Protein AF-A0A2V3V299-F1 (afdb_monomer)

Radius of gyration: 20.76 Å; Cα contacts (8 Å, |Δi|>4): 67; chains: 1; bounding box: 58×20×56 Å

Foldseek 3Di:
DDPVVVVVVVVVVVQVVVQVVQVVVDPDRRDSVVVPPPQQAEDDDPPPPDQFDADPDQAADPPRSHGYRTDDPPDPPGDPVPPD

Solvent-accessible surface area (backbone atoms only — not comparable to full-atom values): 5394 Å² total; per-residue (Å²): 133,65,67,66,62,52,51,55,54,49,52,51,51,54,50,52,55,53,48,56,55,40,50,75,79,36,102,57,84,63,77,61,75,82,61,71,69,78,67,54,47,68,61,79,84,7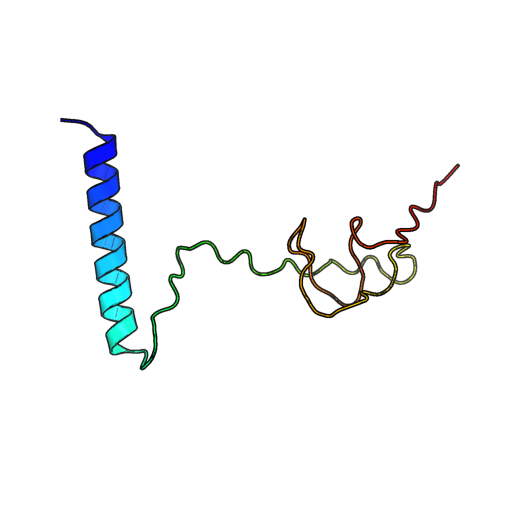8,57,98,80,51,64,58,41,68,35,94,52,82,62,52,39,94,85,74,35,38,23,46,71,51,35,55,90,85,44,82,81,54,53,75,77,77,82,124

Structure (mmCIF, N/CA/C/O backbone):
data_AF-A0A2V3V299-F1
#
_entry.id   AF-A0A2V3V299-F1
#
loop_
_atom_site.group_PDB
_atom_site.id
_atom_site.type_symbol
_atom_site.label_atom_id
_atom_site.label_alt_id
_atom_site.label_comp_id
_atom_site.label_asym_id
_atom_site.label_entity_id
_atom_site.label_seq_id
_atom_site.pdbx_PDB_ins_code
_atom_site.Cartn_x
_atom_site.Cartn_y
_atom_site.Cartn_z
_atom_site.occupancy
_atom_site.B_iso_or_equiv
_atom_site.auth_seq_id
_atom_site.auth_comp_id
_atom_site.auth_asym_id
_atom_site.auth_atom_id
_atom_site.pdbx_PDB_model_num
ATOM 1 N N . MET A 1 1 ? -6.561 -2.217 40.315 1.00 61.62 1 MET A N 1
ATOM 2 C CA . MET A 1 1 ? -7.335 -2.113 39.052 1.00 61.62 1 MET A CA 1
ATOM 3 C C . MET A 1 1 ? -6.368 -1.849 37.907 1.00 61.62 1 MET A C 1
ATOM 5 O O . MET A 1 1 ? -5.752 -0.794 37.893 1.00 61.62 1 MET A O 1
ATOM 9 N N . ASN A 1 2 ? -6.188 -2.816 37.005 1.00 85.62 2 ASN A N 1
ATOM 10 C CA . ASN A 1 2 ? -5.134 -2.809 35.986 1.00 85.62 2 ASN A CA 1
ATOM 11 C C . ASN A 1 2 ? -5.379 -1.703 34.932 1.00 85.62 2 ASN A C 1
ATOM 13 O O . ASN A 1 2 ? -6.434 -1.676 34.295 1.00 85.62 2 ASN A O 1
ATOM 17 N N . GLN A 1 3 ? -4.443 -0.761 34.789 1.00 88.00 3 GLN A N 1
ATOM 18 C CA . GLN A 1 3 ? -4.570 0.420 33.921 1.00 88.00 3 GLN A CA 1
ATOM 19 C C . GLN A 1 3 ? -4.717 0.036 32.442 1.00 88.00 3 GLN A C 1
ATOM 21 O O . GLN A 1 3 ? -5.540 0.619 31.736 1.00 88.00 3 GLN A O 1
ATOM 26 N N . LEU A 1 4 ? -4.029 -1.029 32.023 1.00 87.50 4 LEU A N 1
ATOM 27 C CA . LEU A 1 4 ? -4.149 -1.612 30.688 1.00 87.50 4 LEU A CA 1
ATOM 28 C C . LEU A 1 4 ? -5.582 -2.089 30.405 1.00 87.50 4 LEU A C 1
ATOM 30 O O . LEU A 1 4 ? -6.149 -1.812 29.353 1.00 87.50 4 LEU A O 1
ATOM 34 N N . ALA A 1 5 ? -6.218 -2.749 31.378 1.00 88.50 5 ALA A N 1
ATOM 35 C CA . ALA A 1 5 ? -7.585 -3.243 31.221 1.00 88.50 5 ALA A CA 1
ATOM 36 C C . ALA A 1 5 ? -8.602 -2.100 31.053 1.00 88.50 5 ALA A C 1
ATOM 38 O O . ALA A 1 5 ? -9.592 -2.256 30.338 1.00 88.50 5 ALA A O 1
ATOM 39 N N . LYS A 1 6 ? -8.358 -0.940 31.680 1.00 90.56 6 LYS A N 1
ATOM 40 C CA . LYS A 1 6 ? -9.180 0.263 31.471 1.00 90.56 6 LYS A CA 1
ATOM 41 C C . LYS A 1 6 ? -9.006 0.815 30.055 1.00 90.56 6 LYS A C 1
ATOM 43 O O . LYS A 1 6 ? -10.007 1.109 29.410 1.00 90.56 6 LYS A O 1
ATOM 48 N N . GLN A 1 7 ? -7.769 0.894 29.563 1.00 89.88 7 GLN A N 1
ATOM 49 C CA . GLN A 1 7 ? -7.469 1.359 28.204 1.00 89.88 7 GLN A CA 1
ATOM 50 C C . GLN A 1 7 ? -8.095 0.453 27.136 1.00 89.88 7 GLN A C 1
ATOM 52 O O . GLN A 1 7 ? -8.730 0.954 26.215 1.00 89.88 7 GLN A O 1
ATOM 57 N N . ILE A 1 8 ? -8.004 -0.873 27.295 1.00 86.88 8 ILE A N 1
ATOM 58 C CA . ILE A 1 8 ? -8.609 -1.837 26.359 1.00 86.88 8 ILE A CA 1
ATOM 59 C C . ILE A 1 8 ? -10.127 -1.639 26.269 1.00 86.88 8 ILE A C 1
ATOM 61 O O . ILE A 1 8 ? -10.685 -1.589 25.174 1.00 86.88 8 ILE A O 1
ATOM 65 N N . ARG A 1 9 ? -10.806 -1.490 27.413 1.00 89.56 9 ARG A N 1
ATOM 66 C CA . ARG A 1 9 ? -12.260 -1.255 27.446 1.00 89.56 9 ARG A CA 1
ATOM 67 C C . ARG A 1 9 ? -12.641 0.072 26.801 1.00 89.56 9 ARG A C 1
ATOM 69 O O . ARG A 1 9 ? -13.659 0.147 26.121 1.00 89.56 9 ARG A O 1
ATOM 76 N N . GLU A 1 10 ? -11.835 1.105 27.011 1.00 91.75 10 GLU A N 1
ATOM 77 C CA . GLU A 1 10 ? -12.061 2.415 26.407 1.00 91.75 10 GLU A CA 1
ATOM 78 C C . GLU A 1 10 ? -11.914 2.369 24.883 1.00 91.75 10 GLU A C 1
ATOM 80 O O . GLU A 1 10 ? -12.823 2.787 24.167 1.00 91.75 10 GLU A O 1
ATOM 85 N N . HIS A 1 11 ? -10.843 1.753 24.380 1.00 86.44 11 HIS A N 1
ATOM 86 C CA . HIS A 1 11 ? -10.655 1.533 22.946 1.00 86.44 11 HIS A CA 1
ATOM 87 C C . HIS A 1 11 ? -11.794 0.711 22.326 1.00 86.44 11 HIS A C 1
ATOM 89 O O . HIS A 1 11 ? -12.273 1.047 21.243 1.00 86.44 11 HIS A O 1
ATOM 95 N N . ALA A 1 12 ? -12.269 -0.332 23.016 1.00 86.00 12 ALA A N 1
ATOM 96 C CA . ALA A 1 12 ? -13.397 -1.135 22.549 1.00 86.00 12 ALA A CA 1
ATOM 97 C C . ALA A 1 12 ? -14.685 -0.302 22.413 1.00 86.00 12 ALA A C 1
ATOM 99 O O . ALA A 1 12 ? -15.354 -0.387 21.382 1.00 86.00 12 ALA A O 1
ATOM 100 N N . ARG A 1 13 ? -14.988 0.557 23.401 1.00 89.12 13 ARG A N 1
ATOM 101 C CA . ARG A 1 13 ? -16.141 1.475 23.351 1.00 89.12 13 ARG A CA 1
ATOM 102 C C . ARG A 1 13 ? -16.039 2.469 22.196 1.00 89.12 13 ARG A C 1
ATOM 104 O O . ARG A 1 13 ? -17.007 2.664 21.465 1.00 89.12 13 ARG A O 1
ATOM 111 N N . GLN A 1 14 ? -14.867 3.068 21.997 1.00 88.44 14 GLN A N 1
ATOM 112 C CA . GLN A 1 14 ? -14.645 4.018 20.903 1.00 88.44 14 GLN A CA 1
ATOM 113 C C . GLN A 1 14 ? -14.800 3.354 19.528 1.00 88.44 14 GLN A C 1
ATOM 115 O O . GLN A 1 14 ? -15.423 3.928 18.633 1.00 88.44 14 GLN A O 1
ATOM 120 N N . ARG A 1 15 ? -14.298 2.122 19.365 1.00 83.81 15 ARG A N 1
ATOM 121 C CA . ARG A 1 15 ? -14.464 1.344 18.130 1.00 83.81 15 ARG A CA 1
ATOM 122 C C . ARG A 1 15 ? -15.932 1.033 17.845 1.00 83.81 15 ARG A C 1
ATOM 124 O O . ARG A 1 15 ? -16.382 1.206 16.716 1.00 83.81 15 ARG A O 1
ATOM 131 N N . GLU A 1 16 ? -16.694 0.606 18.849 1.00 85.62 16 GLU A N 1
ATOM 132 C CA . GLU A 1 16 ? -18.124 0.326 18.688 1.00 85.62 16 GLU A CA 1
ATOM 133 C C . GLU A 1 16 ? -18.916 1.575 18.275 1.00 85.62 16 GLU A C 1
ATOM 135 O O . GLU A 1 16 ? -19.726 1.509 17.347 1.00 85.62 16 GLU A O 1
ATOM 140 N N . ALA A 1 17 ? -18.619 2.732 18.877 1.00 86.25 17 ALA A N 1
ATOM 141 C CA . ALA A 1 17 ? -19.223 4.007 18.497 1.00 86.25 17 ALA A CA 1
ATOM 142 C C . ALA A 1 17 ? -18.977 4.338 17.014 1.00 86.25 17 ALA A C 1
ATOM 144 O O . ALA A 1 17 ? -19.928 4.623 16.283 1.00 86.25 17 ALA A O 1
ATOM 145 N N . ARG A 1 18 ? -17.730 4.212 16.535 1.00 80.44 18 ARG A N 1
ATOM 146 C CA . ARG A 1 18 ? -17.382 4.410 15.115 1.00 80.44 18 ARG A CA 1
ATOM 147 C C . ARG A 1 18 ? -18.128 3.440 14.197 1.00 80.44 18 ARG A C 1
ATOM 149 O O . ARG A 1 18 ? -18.718 3.864 13.204 1.00 80.44 18 ARG A O 1
ATOM 156 N N . LEU A 1 19 ? -18.154 2.152 14.547 1.00 80.69 19 LEU A N 1
ATOM 157 C CA . LEU A 1 19 ? -18.850 1.129 13.762 1.00 80.69 19 LEU A CA 1
ATOM 158 C C . LEU A 1 19 ? -20.360 1.379 13.703 1.00 80.69 19 LEU A C 1
ATOM 160 O O . LEU A 1 19 ? -20.968 1.159 12.659 1.00 80.69 19 LEU A O 1
ATOM 164 N N . SER A 1 20 ? -20.973 1.862 14.788 1.00 83.94 20 SER A N 1
ATOM 165 C CA . SER A 1 20 ? -22.404 2.185 14.818 1.00 83.94 20 SER A CA 1
ATOM 166 C C . SER A 1 20 ? -22.773 3.305 13.840 1.00 83.94 20 SER A C 1
ATOM 168 O O . SER A 1 20 ? -23.793 3.210 13.159 1.00 83.94 20 SER A O 1
ATOM 170 N N . ILE A 1 21 ? -21.913 4.321 13.713 1.00 80.88 21 ILE A N 1
ATOM 171 C CA . ILE A 1 21 ? -22.065 5.402 12.736 1.00 80.88 21 ILE A CA 1
ATOM 172 C C . ILE A 1 21 ? -21.919 4.813 11.332 1.00 80.88 21 ILE A C 1
ATOM 174 O O . ILE A 1 21 ? -22.803 4.986 10.500 1.00 80.88 21 ILE A O 1
ATOM 178 N N . ALA A 1 22 ? -20.860 4.041 11.083 1.00 75.94 22 ALA A N 1
ATOM 179 C CA . ALA A 1 22 ? -20.603 3.449 9.773 1.00 75.94 22 ALA A CA 1
ATOM 180 C C . ALA A 1 22 ? -21.729 2.505 9.302 1.00 75.94 22 ALA A C 1
ATOM 182 O O . ALA A 1 22 ? -22.085 2.523 8.125 1.00 75.94 22 ALA A O 1
ATOM 183 N N . ARG A 1 23 ? -22.356 1.736 10.206 1.00 78.56 23 ARG A N 1
ATOM 184 C CA . ARG A 1 23 ? -23.531 0.894 9.897 1.00 78.56 23 ARG A CA 1
ATOM 185 C C . ARG A 1 23 ? -24.759 1.697 9.462 1.00 78.56 23 ARG A C 1
ATOM 187 O O . ARG A 1 23 ? -25.586 1.165 8.735 1.00 78.56 23 ARG A O 1
ATOM 194 N N . ARG A 1 24 ? -24.903 2.955 9.899 1.00 78.62 24 ARG A N 1
ATOM 195 C CA . ARG A 1 24 ? -26.014 3.821 9.460 1.00 78.62 24 ARG A CA 1
ATOM 196 C C . ARG A 1 24 ? -25.846 4.300 8.020 1.00 78.62 24 ARG A C 1
ATOM 198 O O . ARG A 1 24 ? -26.844 4.540 7.356 1.00 78.62 24 ARG A O 1
ATOM 205 N N . PHE A 1 25 ? -24.604 4.444 7.557 1.00 71.56 25 PHE A N 1
ATOM 206 C CA . PHE A 1 25 ? -24.286 5.000 6.236 1.00 71.56 25 PHE A CA 1
ATOM 207 C C . PHE A 1 25 ? -23.843 3.954 5.205 1.00 71.56 25 PHE A C 1
ATOM 209 O O . PHE A 1 25 ? -23.794 4.262 4.019 1.00 71.56 25 PHE A O 1
ATOM 216 N N . SER A 1 26 ? -23.515 2.728 5.624 1.00 66.44 26 SER A N 1
ATOM 217 C CA . SER A 1 26 ? -23.098 1.646 4.727 1.00 66.44 26 SER A CA 1
ATOM 218 C C . SER A 1 26 ? -24.053 0.458 4.819 1.00 66.44 26 SER A C 1
ATOM 220 O O . SER A 1 26 ? -24.313 -0.068 5.896 1.00 66.44 26 SER A O 1
ATOM 222 N N . HIS A 1 27 ? -24.554 -0.002 3.671 1.00 65.88 27 HIS A N 1
ATOM 223 C CA . HIS A 1 27 ? -25.397 -1.201 3.557 1.00 65.88 27 HIS A CA 1
ATOM 224 C C . HIS A 1 27 ? -24.594 -2.520 3.628 1.00 65.88 27 HIS A C 1
ATOM 226 O O . HIS A 1 27 ? -25.106 -3.576 3.268 1.00 65.88 27 HIS A O 1
ATOM 232 N N . GLY A 1 28 ? -23.331 -2.472 4.064 1.00 66.12 28 GLY A N 1
ATOM 233 C CA . GLY A 1 28 ? -22.412 -3.611 4.113 1.00 66.12 28 GLY A CA 1
ATOM 234 C C . GLY A 1 28 ? -21.706 -3.739 5.462 1.00 66.12 28 GLY A C 1
ATOM 235 O O . GLY A 1 28 ? -21.933 -2.959 6.385 1.00 66.12 28 GLY A O 1
ATOM 236 N N . THR A 1 29 ? -20.826 -4.734 5.593 1.00 62.66 29 THR A N 1
ATOM 237 C CA . THR A 1 29 ? -19.938 -4.855 6.758 1.00 62.66 29 THR A CA 1
ATOM 238 C C . THR A 1 29 ? -19.020 -3.630 6.817 1.00 62.66 29 THR A C 1
ATOM 240 O O . THR A 1 29 ? -18.234 -3.453 5.882 1.00 62.66 29 THR A O 1
ATOM 243 N N . PRO A 1 30 ? -19.081 -2.791 7.870 1.00 62.88 30 PRO A N 1
ATOM 244 C CA . PRO A 1 30 ? -18.219 -1.623 7.967 1.00 62.88 30 PRO A CA 1
ATOM 245 C C . PRO A 1 30 ? -16.763 -2.073 7.920 1.00 62.88 30 PRO A C 1
ATOM 247 O O . PRO A 1 30 ? -16.359 -2.931 8.711 1.00 62.88 30 PRO A O 1
ATOM 250 N N . LEU A 1 31 ? -15.988 -1.519 6.987 1.00 59.22 31 LEU A N 1
ATOM 251 C CA . LEU A 1 31 ? -14.553 -1.757 6.944 1.00 59.22 31 LEU A CA 1
ATOM 252 C C . LEU A 1 31 ? -13.966 -1.252 8.262 1.00 59.22 31 LEU A C 1
ATOM 254 O O . LEU A 1 31 ? -14.141 -0.091 8.632 1.00 59.22 31 LEU A O 1
ATOM 258 N N . ASP A 1 32 ? -13.317 -2.148 8.996 1.00 60.47 32 ASP A N 1
ATOM 259 C CA . ASP A 1 32 ? -12.628 -1.820 10.236 1.00 60.47 32 ASP A CA 1
ATOM 260 C C . ASP A 1 32 ? -11.379 -1.016 9.865 1.00 60.47 32 ASP A C 1
ATOM 262 O O . ASP A 1 32 ? -10.316 -1.576 9.621 1.00 60.47 32 ASP A O 1
ATOM 266 N N . ILE A 1 33 ? -11.538 0.300 9.723 1.00 56.06 33 ILE A N 1
ATOM 267 C CA . ILE A 1 33 ? -10.493 1.223 9.249 1.00 56.06 33 ILE A CA 1
ATOM 268 C C . ILE A 1 33 ? -9.265 1.194 10.181 1.00 56.06 33 ILE A C 1
ATOM 270 O O . ILE A 1 33 ? -8.142 1.425 9.742 1.00 56.06 33 ILE A O 1
ATOM 274 N N . ASP A 1 34 ? -9.481 0.847 11.457 1.00 54.88 34 ASP A N 1
ATOM 275 C CA . ASP A 1 34 ? -8.442 0.677 12.480 1.00 54.88 34 ASP A CA 1
ATOM 276 C C . ASP A 1 34 ? -7.685 -0.659 12.352 1.00 54.88 34 ASP A C 1
ATOM 278 O O . ASP A 1 34 ? -6.597 -0.818 12.914 1.00 54.88 34 ASP A O 1
ATOM 282 N N . ARG A 1 35 ? -8.217 -1.636 11.603 1.00 55.94 35 ARG A N 1
ATOM 283 C CA . ARG A 1 35 ? -7.499 -2.865 11.258 1.00 55.94 35 ARG A CA 1
ATOM 284 C C . ARG A 1 35 ? -6.528 -2.512 10.152 1.00 55.94 35 ARG A C 1
ATOM 286 O O . ARG A 1 35 ? -6.811 -2.834 9.006 1.00 55.94 35 ARG A O 1
ATOM 293 N N . GLY A 1 36 ? -5.450 -1.813 10.526 1.00 51.66 36 GLY A N 1
ATOM 294 C CA . GLY A 1 36 ? -4.411 -1.260 9.662 1.00 51.66 36 GLY A CA 1
ATOM 295 C C . GLY A 1 36 ? -4.341 -2.011 8.350 1.00 51.66 36 GLY A C 1
ATOM 296 O O . GLY A 1 36 ? -3.685 -3.051 8.257 1.00 51.66 36 GLY A O 1
ATOM 297 N N . ALA A 1 37 ? -5.112 -1.531 7.372 1.00 52.91 37 ALA A N 1
ATOM 298 C CA . ALA A 1 37 ? -5.057 -2.089 6.050 1.00 52.91 37 ALA A CA 1
ATOM 299 C C . ALA A 1 37 ? -3.624 -1.795 5.649 1.00 52.91 37 ALA A C 1
ATOM 301 O O . ALA A 1 37 ? -3.240 -0.630 5.528 1.00 52.91 37 ALA A O 1
ATOM 302 N N . SER A 1 38 ? -2.805 -2.838 5.550 1.00 56.81 38 SER A N 1
ATOM 303 C CA . SER A 1 38 ? -1.538 -2.751 4.851 1.00 56.81 38 SER A CA 1
ATOM 304 C C . SER A 1 38 ? -1.921 -2.503 3.401 1.00 56.81 38 SER A C 1
ATOM 306 O O . SER A 1 38 ? -1.997 -3.421 2.589 1.00 56.81 38 SER A O 1
ATOM 308 N N . LEU A 1 39 ? -2.304 -1.255 3.113 1.00 61.41 39 LEU A N 1
ATOM 309 C CA . LEU A 1 39 ? -2.563 -0.791 1.773 1.00 61.41 39 LEU A CA 1
ATOM 310 C C . LEU A 1 39 ? -1.286 -1.132 1.026 1.00 61.41 39 LEU A C 1
ATOM 312 O O . LEU A 1 39 ? -0.204 -0.738 1.480 1.00 61.41 39 LEU A O 1
ATOM 316 N N . PRO A 1 40 ? -1.384 -1.960 -0.020 1.00 61.94 40 PRO A N 1
ATOM 317 C CA . PRO A 1 40 ? -0.198 -2.484 -0.640 1.00 61.94 40 PRO A CA 1
ATOM 318 C C . PRO A 1 40 ? 0.634 -1.307 -1.130 1.00 61.94 40 PRO A C 1
ATOM 320 O O . PRO A 1 40 ? 0.146 -0.458 -1.878 1.00 61.94 40 PRO A O 1
ATOM 323 N N . VAL A 1 41 ? 1.862 -1.216 -0.625 1.00 68.25 41 VAL A N 1
ATOM 324 C CA . VAL A 1 41 ? 2.731 -0.074 -0.895 1.00 68.25 41 VAL A CA 1
ATOM 325 C C . VAL A 1 41 ? 3.091 -0.136 -2.371 1.00 68.25 41 VAL A C 1
ATOM 327 O O . VAL A 1 41 ? 3.692 -1.116 -2.827 1.00 68.25 41 VAL A O 1
A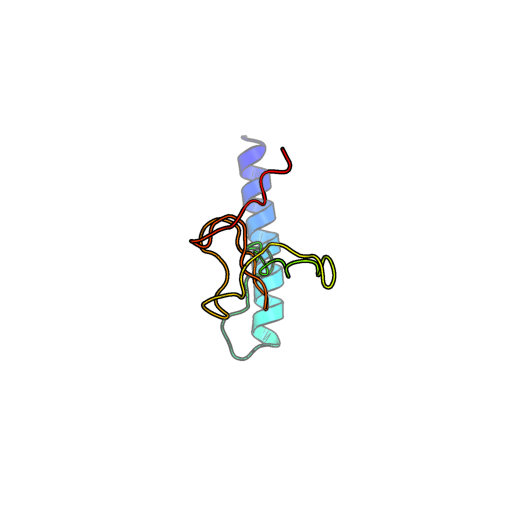TOM 330 N N . ALA A 1 42 ? 2.684 0.888 -3.120 1.00 70.94 42 ALA A N 1
ATOM 331 C CA . ALA A 1 42 ? 3.067 1.021 -4.514 1.00 70.94 42 ALA A CA 1
ATOM 332 C C . ALA A 1 42 ? 4.596 1.056 -4.600 1.00 70.94 42 ALA A C 1
ATOM 334 O O . ALA A 1 42 ? 5.251 1.794 -3.858 1.00 70.94 42 ALA A O 1
ATOM 335 N N . MET A 1 43 ? 5.178 0.239 -5.475 1.00 73.81 43 MET A N 1
ATOM 336 C CA . MET A 1 43 ? 6.609 0.338 -5.730 1.00 73.81 43 MET A CA 1
ATOM 337 C C . MET A 1 43 ? 6.924 1.668 -6.401 1.00 73.81 43 MET A C 1
ATOM 339 O O . MET A 1 43 ? 6.351 1.989 -7.437 1.00 73.81 43 MET A O 1
ATOM 343 N N . ALA A 1 44 ? 7.830 2.434 -5.788 1.00 73.62 44 ALA A N 1
ATOM 344 C CA . ALA A 1 44 ? 8.352 3.655 -6.382 1.00 73.62 44 ALA A CA 1
ATOM 345 C C . ALA A 1 44 ? 9.049 3.313 -7.701 1.00 73.62 44 ALA A C 1
ATOM 347 O O . ALA A 1 44 ? 9.844 2.373 -7.732 1.00 73.62 44 ALA A O 1
ATOM 348 N N . ASP A 1 45 ? 8.741 4.056 -8.759 1.00 72.44 45 ASP A N 1
ATOM 349 C CA . ASP A 1 45 ? 9.429 3.963 -10.043 1.00 72.44 45 ASP A CA 1
ATOM 350 C C . ASP A 1 45 ? 10.833 4.571 -9.900 1.00 72.44 45 ASP A C 1
ATOM 352 O O . ASP A 1 45 ? 10.969 5.728 -9.497 1.00 72.44 45 ASP A O 1
ATOM 356 N N . LEU A 1 46 ? 11.878 3.777 -10.157 1.00 74.06 46 LEU A N 1
ATOM 357 C CA .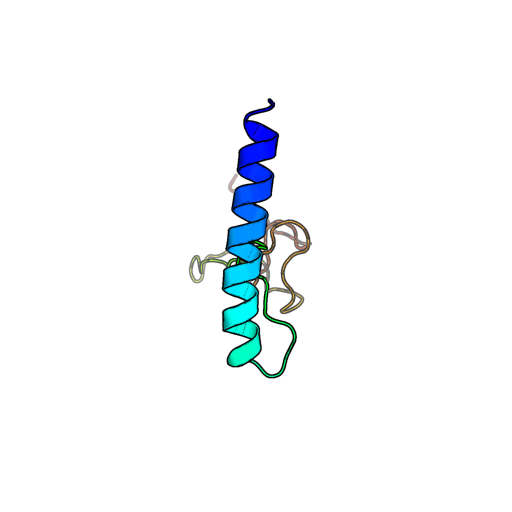 LEU A 1 46 ? 13.276 4.230 -10.111 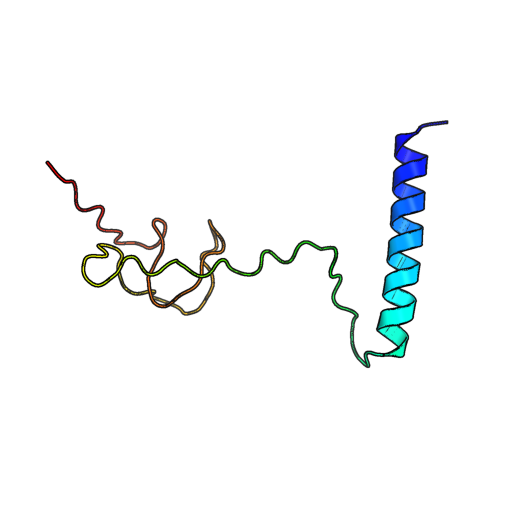1.00 74.06 46 LEU A CA 1
ATOM 358 C C . LEU A 1 46 ? 13.778 4.680 -11.495 1.00 74.06 46 LEU A C 1
ATOM 360 O O . LEU A 1 46 ? 14.957 5.002 -11.649 1.00 74.06 46 LEU A O 1
ATOM 364 N N . GLY A 1 47 ? 12.889 4.740 -12.491 1.00 75.38 47 GLY A N 1
ATOM 365 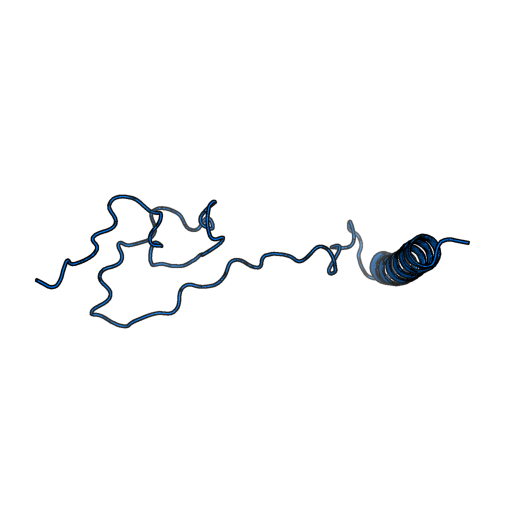C CA . GLY A 1 47 ? 13.197 5.151 -13.851 1.00 75.38 47 GLY A CA 1
ATOM 366 C C . GLY A 1 47 ? 13.688 4.000 -14.739 1.00 75.38 47 GLY A C 1
ATOM 367 O O . GLY A 1 47 ? 13.692 2.836 -14.346 1.00 75.38 47 GLY A O 1
ATOM 368 N N . PRO A 1 48 ? 14.133 4.304 -15.969 1.00 72.69 48 PRO A N 1
ATOM 369 C CA . PRO A 1 48 ? 14.424 3.301 -16.999 1.00 72.69 48 PRO A CA 1
ATOM 370 C C . PRO A 1 48 ? 15.630 2.393 -16.705 1.00 72.69 48 PRO A C 1
ATOM 372 O O . PRO A 1 48 ? 15.833 1.413 -17.413 1.00 72.69 48 PRO A O 1
ATOM 375 N N . ALA A 1 49 ? 16.434 2.708 -15.686 1.00 73.88 49 ALA A N 1
ATOM 376 C CA . ALA A 1 49 ? 17.584 1.908 -15.260 1.00 73.88 49 ALA A CA 1
ATOM 377 C C . ALA A 1 49 ? 17.255 0.952 -14.098 1.00 73.88 49 ALA A C 1
ATOM 379 O O . ALA A 1 49 ? 18.162 0.430 -13.451 1.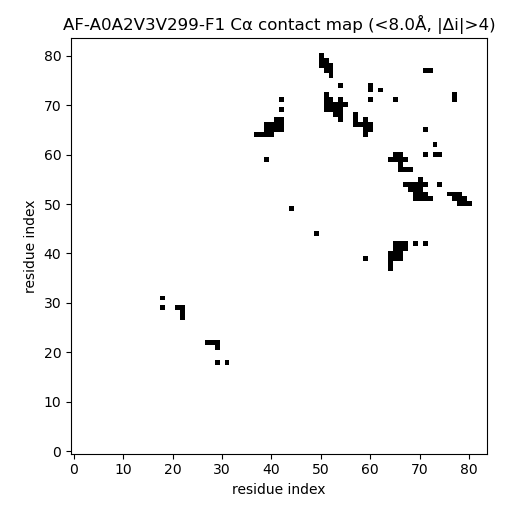00 73.88 49 ALA A O 1
ATOM 380 N N . ASP A 1 50 ? 15.973 0.753 -13.797 1.00 75.25 50 ASP A N 1
ATOM 381 C CA . ASP A 1 50 ? 15.546 -0.123 -12.719 1.00 75.25 50 ASP A CA 1
ATOM 382 C C . ASP A 1 50 ? 15.875 -1.600 -13.029 1.00 75.25 50 ASP A C 1
ATOM 384 O O . ASP A 1 50 ? 15.348 -2.155 -13.995 1.00 75.25 50 ASP A O 1
ATOM 388 N N . PRO A 1 51 ? 16.727 -2.271 -12.227 1.00 74.44 51 PRO A N 1
ATOM 389 C CA . PRO A 1 51 ? 17.128 -3.657 -12.479 1.00 74.44 51 PRO A CA 1
ATOM 390 C C . PRO A 1 51 ? 16.049 -4.677 -12.083 1.00 74.44 51 PRO A C 1
ATOM 392 O O . PRO A 1 51 ? 16.248 -5.888 -12.235 1.00 74.44 51 PRO A O 1
ATOM 395 N N . ARG A 1 52 ? 14.927 -4.221 -11.510 1.00 76.56 52 ARG A N 1
ATOM 396 C CA . ARG A 1 52 ? 13.862 -5.0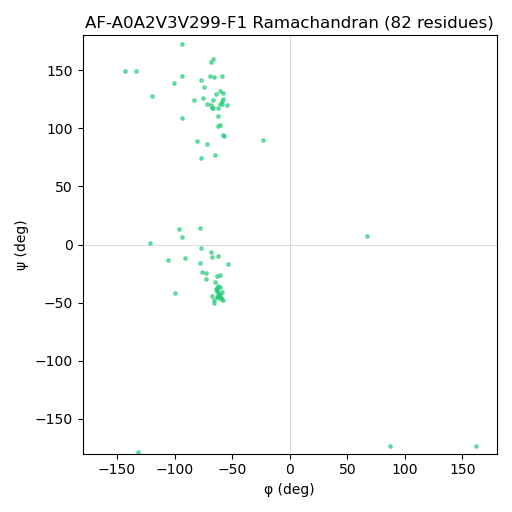92 -11.015 1.00 76.56 52 ARG A CA 1
ATOM 397 C C . ARG A 1 52 ? 13.061 -5.672 -12.189 1.00 76.56 52 ARG A C 1
ATOM 399 O O . ARG A 1 52 ? 12.685 -4.937 -13.099 1.00 76.56 52 ARG A O 1
ATOM 406 N N . PRO A 1 53 ? 12.746 -6.981 -12.174 1.00 77.31 53 PRO A N 1
ATOM 407 C CA . PRO A 1 53 ? 11.940 -7.592 -13.226 1.00 77.31 53 PRO A CA 1
ATOM 408 C C . PRO A 1 53 ? 10.510 -7.044 -13.204 1.00 77.31 53 PRO A C 1
ATOM 410 O O . PRO A 1 53 ? 10.030 -6.586 -12.167 1.00 77.31 53 PRO A O 1
ATOM 413 N N . TYR A 1 54 ? 9.782 -7.175 -14.313 1.00 81.56 54 TYR A N 1
ATOM 414 C CA . TYR A 1 54 ? 8.339 -6.928 -14.319 1.00 81.56 54 TYR A CA 1
ATOM 415 C C . TYR A 1 54 ? 7.611 -7.844 -13.330 1.00 81.56 54 TYR A C 1
ATOM 417 O O . TYR A 1 54 ? 7.997 -8.998 -13.125 1.00 81.56 54 TYR A O 1
ATOM 425 N N . ALA A 1 55 ? 6.550 -7.334 -12.709 1.00 83.50 55 ALA A N 1
ATOM 426 C CA . ALA A 1 55 ? 5.723 -8.104 -11.792 1.00 83.50 55 ALA A CA 1
ATOM 427 C C . ALA A 1 55 ? 5.026 -9.257 -12.536 1.00 83.50 55 ALA A C 1
ATOM 429 O O . ALA A 1 55 ? 4.397 -9.048 -13.570 1.00 83.50 55 ALA A O 1
ATOM 430 N N . LEU A 1 56 ? 5.123 -10.478 -12.001 1.00 81.38 56 LEU A N 1
ATOM 431 C CA . LEU A 1 56 ? 4.458 -11.659 -12.580 1.00 81.38 56 LEU A CA 1
ATOM 432 C C . LEU A 1 56 ? 2.937 -11.646 -12.371 1.00 81.38 56 LEU A C 1
ATOM 434 O O . LEU A 1 56 ? 2.209 -12.295 -13.114 1.00 81.38 56 LEU A O 1
ATOM 438 N N . SER A 1 57 ? 2.463 -10.944 -11.341 1.00 80.81 57 SER A N 1
ATOM 439 C CA . SER A 1 57 ? 1.047 -10.803 -11.006 1.00 80.81 57 SER A CA 1
ATOM 440 C C . SER A 1 57 ? 0.784 -9.388 -10.480 1.00 80.81 57 SER A C 1
ATOM 442 O O . SER A 1 57 ? 1.667 -8.807 -9.842 1.00 80.81 57 SER A O 1
ATOM 444 N N . PRO A 1 58 ? -0.422 -8.832 -10.696 1.00 75.75 58 PRO A N 1
ATOM 445 C CA . PRO A 1 58 ? -0.868 -7.611 -10.032 1.00 75.75 58 PRO A CA 1
ATOM 446 C C . PRO A 1 58 ? -1.119 -7.786 -8.525 1.00 75.75 58 PRO A C 1
ATOM 448 O O . PRO A 1 58 ? -1.429 -6.792 -7.862 1.00 75.75 58 PRO A O 1
ATOM 451 N N . ASP A 1 59 ? -1.041 -9.005 -7.986 1.00 81.31 59 ASP A N 1
ATOM 452 C CA . ASP A 1 59 ? -1.213 -9.274 -6.559 1.00 81.31 59 ASP A CA 1
ATOM 453 C C . ASP A 1 59 ? -0.047 -8.714 -5.730 1.00 81.31 59 ASP A C 1
ATOM 455 O O . ASP A 1 59 ? 1.108 -8.738 -6.167 1.00 81.31 59 ASP A O 1
ATOM 459 N N . PRO A 1 60 ? -0.309 -8.219 -4.506 1.00 82.19 60 PRO A N 1
ATOM 460 C CA . PRO A 1 60 ? 0.753 -7.748 -3.635 1.00 82.19 60 PRO A CA 1
ATOM 461 C C . PRO A 1 60 ? 1.667 -8.898 -3.207 1.00 82.19 60 PRO A C 1
ATOM 463 O O . PRO A 1 60 ? 1.225 -10.012 -2.926 1.00 82.19 60 PRO A O 1
ATOM 466 N N . CYS A 1 61 ? 2.963 -8.616 -3.083 1.00 83.19 61 CYS A N 1
ATOM 467 C CA . CYS A 1 61 ? 3.921 -9.599 -2.599 1.00 83.19 61 CYS A CA 1
ATOM 468 C C . CYS A 1 61 ? 3.541 -10.085 -1.191 1.00 83.19 61 CYS A C 1
ATOM 470 O O . CYS A 1 61 ? 3.532 -9.296 -0.248 1.00 83.19 61 CYS A O 1
ATOM 472 N N . GLY A 1 62 ? 3.363 -11.395 -1.005 1.00 81.75 62 GLY A N 1
ATOM 473 C CA . GLY A 1 62 ? 3.030 -11.979 0.303 1.00 81.75 62 GLY A CA 1
ATOM 474 C C . GLY A 1 62 ? 4.081 -11.777 1.409 1.00 81.75 62 GLY A C 1
ATOM 475 O O . GLY A 1 62 ? 3.804 -12.082 2.563 1.00 81.75 62 GLY A O 1
ATOM 476 N N . ARG A 1 63 ? 5.285 -11.275 1.086 1.00 82.94 63 ARG A N 1
ATOM 477 C CA . ARG A 1 63 ? 6.351 -10.993 2.069 1.00 82.94 63 ARG A CA 1
ATOM 478 C C . ARG A 1 63 ? 6.456 -9.528 2.476 1.00 82.94 63 ARG A C 1
ATOM 480 O O . ARG A 1 63 ? 6.704 -9.250 3.641 1.00 82.94 63 ARG A O 1
ATOM 487 N N . CYS A 1 64 ? 6.330 -8.595 1.534 1.00 82.38 64 CYS A N 1
ATOM 488 C CA . CYS A 1 64 ? 6.495 -7.161 1.811 1.00 82.38 64 CYS A CA 1
ATOM 489 C C . CYS A 1 64 ? 5.267 -6.307 1.482 1.00 82.38 64 CYS A C 1
ATOM 491 O O . CYS A 1 64 ? 5.335 -5.093 1.627 1.00 82.38 64 CYS A O 1
ATOM 493 N N . GLY A 1 65 ? 4.169 -6.905 1.012 1.00 79.94 65 GLY A N 1
ATOM 494 C CA . GLY A 1 65 ? 2.924 -6.204 0.682 1.00 79.94 65 GLY A CA 1
ATOM 495 C C . GLY A 1 65 ? 3.027 -5.250 -0.510 1.00 79.94 65 GLY A C 1
ATOM 496 O O . GLY A 1 65 ? 2.101 -4.494 -0.769 1.00 79.94 65 GLY A O 1
ATOM 497 N N . THR A 1 66 ? 4.152 -5.247 -1.224 1.00 81.69 66 THR A N 1
ATOM 498 C CA . THR A 1 66 ? 4.390 -4.309 -2.327 1.00 81.69 66 THR A CA 1
ATOM 499 C C . THR A 1 66 ? 3.627 -4.721 -3.580 1.00 81.69 66 THR A C 1
ATOM 501 O O . THR A 1 66 ? 3.530 -5.914 -3.873 1.00 81.69 66 THR A O 1
ATOM 504 N N . ARG A 1 67 ? 3.082 -3.741 -4.307 1.00 80.88 67 ARG A N 1
ATOM 505 C CA . ARG A 1 67 ? 2.305 -3.928 -5.545 1.00 80.88 67 ARG A CA 1
ATOM 506 C C . ARG A 1 67 ? 2.783 -2.951 -6.620 1.00 80.88 67 ARG A C 1
ATOM 508 O O . ARG A 1 67 ? 3.218 -1.848 -6.296 1.00 80.88 67 ARG A O 1
ATOM 515 N N . GLY A 1 68 ? 2.691 -3.333 -7.891 1.00 77.00 68 GLY A N 1
ATOM 516 C CA . GLY A 1 68 ? 3.048 -2.463 -9.011 1.00 77.00 68 GLY A CA 1
ATOM 517 C C . GLY A 1 68 ? 3.279 -3.231 -10.308 1.00 77.00 68 GLY A C 1
ATOM 518 O O . GLY A 1 68 ? 3.041 -4.433 -10.376 1.00 77.00 68 GLY A O 1
ATOM 519 N N . THR A 1 69 ? 3.746 -2.518 -11.332 1.00 77.94 69 THR A N 1
ATOM 520 C CA . THR A 1 69 ? 4.203 -3.091 -12.612 1.00 77.94 69 THR A CA 1
ATOM 521 C C . THR A 1 69 ? 5.587 -3.728 -12.500 1.00 77.94 69 THR A C 1
ATOM 523 O O . THR A 1 69 ? 5.924 -4.615 -13.281 1.00 77.94 69 THR A O 1
ATOM 526 N N . LEU A 1 70 ? 6.374 -3.298 -11.513 1.00 81.19 70 LEU A N 1
ATOM 527 C CA . LEU A 1 70 ? 7.689 -3.835 -11.190 1.00 81.19 70 LEU A CA 1
ATOM 528 C C . LEU A 1 70 ? 7.599 -4.795 -10.003 1.00 81.19 70 LEU A C 1
ATOM 530 O O . LEU A 1 70 ? 6.903 -4.542 -9.015 1.00 81.19 70 LEU A O 1
ATOM 534 N N . GLY A 1 71 ? 8.330 -5.898 -10.110 1.00 81.56 71 GLY A N 1
ATOM 535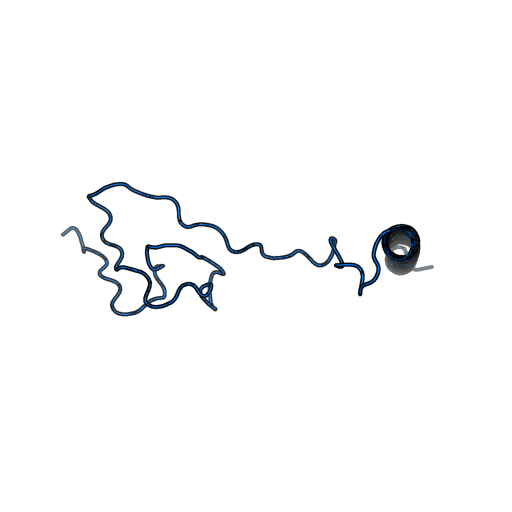 C CA . GLY A 1 71 ? 8.503 -6.873 -9.052 1.00 81.56 71 GLY A CA 1
ATOM 536 C C . GLY A 1 71 ? 9.322 -6.311 -7.893 1.00 81.56 71 GLY A C 1
ATOM 537 O O . GLY A 1 71 ? 10.111 -5.375 -8.023 1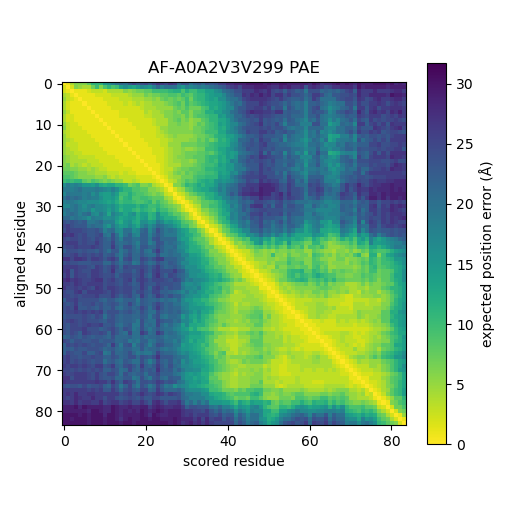.00 81.56 71 GLY A O 1
ATOM 538 N N . CYS A 1 72 ? 9.152 -6.908 -6.719 1.00 82.75 72 CYS A N 1
ATOM 539 C CA . CYS A 1 72 ? 9.979 -6.597 -5.556 1.00 82.75 72 CYS A CA 1
ATOM 540 C C . CYS A 1 72 ? 11.174 -7.555 -5.446 1.00 82.75 72 CYS A C 1
ATOM 542 O O . CYS A 1 72 ? 11.213 -8.593 -6.105 1.00 82.75 72 CYS A O 1
ATOM 544 N N . LYS A 1 73 ? 12.092 -7.280 -4.508 1.00 81.81 73 LYS A N 1
ATOM 545 C CA . LYS A 1 73 ? 13.251 -8.142 -4.186 1.00 81.81 73 LYS A CA 1
ATOM 546 C C . LYS A 1 73 ? 12.925 -9.604 -3.856 1.00 81.81 73 LYS A C 1
ATOM 548 O O . LYS A 1 73 ? 13.807 -10.453 -3.835 1.00 81.81 73 LYS A O 1
ATOM 553 N N . HIS A 1 74 ? 11.667 -9.905 -3.541 1.00 83.62 74 HIS A N 1
ATOM 554 C CA . HIS A 1 74 ? 11.223 -11.258 -3.211 1.00 83.62 74 HIS A CA 1
ATOM 555 C C . HIS A 1 74 ? 10.739 -12.058 -4.425 1.00 83.62 74 HIS A C 1
ATOM 557 O O . HIS A 1 74 ? 10.529 -13.265 -4.298 1.00 83.62 74 HIS A O 1
ATOM 563 N N . GLN A 1 75 ? 10.535 -11.414 -5.575 1.00 79.88 75 GLN A N 1
ATOM 564 C CA . GLN A 1 75 ? 10.107 -12.078 -6.799 1.00 79.88 75 GLN A CA 1
ATOM 565 C C . GLN A 1 75 ? 11.322 -12.671 -7.519 1.00 79.88 75 GLN A C 1
ATOM 567 O O . GLN A 1 75 ? 12.267 -11.954 -7.824 1.00 79.88 75 GLN A O 1
ATOM 572 N N . LYS A 1 76 ? 11.306 -13.981 -7.796 1.00 78.69 76 LYS A N 1
ATOM 573 C CA . LYS A 1 76 ? 12.389 -14.664 -8.519 1.00 78.69 76 LYS A CA 1
ATOM 574 C C . LYS A 1 76 ? 12.100 -14.720 -10.030 1.00 78.69 76 LYS A C 1
ATOM 576 O O . LYS A 1 76 ? 10.944 -14.943 -10.383 1.00 78.69 76 LYS A O 1
ATOM 581 N N . PRO A 1 77 ? 13.122 -14.621 -10.899 1.00 72.44 77 PRO A N 1
ATOM 582 C CA . PRO A 1 77 ? 14.506 -14.263 -10.586 1.00 72.44 77 PRO A CA 1
ATOM 583 C C . PRO A 1 77 ? 14.633 -12.756 -10.312 1.00 72.44 77 PRO A C 1
ATOM 585 O O . PRO A 1 77 ? 14.233 -11.941 -11.136 1.00 72.44 77 PRO A O 1
ATOM 588 N N . PHE A 1 78 ? 15.198 -12.389 -9.159 1.00 70.81 78 PHE A N 1
ATOM 589 C CA . PHE A 1 78 ? 15.559 -11.005 -8.870 1.00 70.81 78 PHE A CA 1
ATOM 590 C C . PHE A 1 78 ? 17.018 -10.815 -9.263 1.00 70.81 78 PHE A C 1
ATOM 592 O O . PHE A 1 78 ? 17.910 -11.377 -8.626 1.00 70.81 78 PHE A O 1
ATOM 599 N N . THR A 1 79 ? 17.268 -10.073 -10.332 1.00 64.62 79 THR A N 1
ATOM 600 C CA . THR A 1 79 ? 18.621 -9.684 -10.715 1.00 64.62 79 THR A CA 1
ATOM 601 C C . THR A 1 79 ? 19.039 -8.488 -9.872 1.00 64.62 79 THR A C 1
ATOM 603 O O . THR A 1 79 ? 18.838 -7.343 -10.260 1.00 64.62 79 THR A O 1
ATOM 606 N N . GLU A 1 80 ? 19.641 -8.742 -8.706 1.00 63.72 80 GLU A N 1
ATOM 607 C CA . GLU A 1 80 ? 20.579 -7.768 -8.147 1.00 63.72 80 GLU A CA 1
ATOM 608 C C . GLU A 1 80 ? 21.714 -7.680 -9.159 1.00 63.72 80 GLU A C 1
ATOM 610 O O . GLU A 1 80 ? 22.537 -8.592 -9.263 1.00 63.72 80 GLU A O 1
ATOM 615 N N . THR A 1 81 ? 21.732 -6.626 -9.971 1.00 57.25 81 THR A N 1
ATOM 616 C CA . THR A 1 81 ? 22.938 -6.263 -10.703 1.00 57.25 81 THR A CA 1
ATOM 617 C C . THR A 1 81 ? 24.011 -6.028 -9.650 1.00 57.25 81 THR A C 1
ATOM 619 O O . THR A 1 81 ? 24.082 -4.958 -9.049 1.00 57.25 81 THR A O 1
ATOM 622 N N . ARG A 1 82 ? 24.796 -7.072 -9.364 1.00 49.03 82 ARG A N 1
ATOM 623 C CA . ARG A 1 82 ? 26.047 -7.003 -8.619 1.00 49.03 82 ARG A CA 1
ATOM 624 C C . ARG A 1 82 ? 26.924 -6.022 -9.389 1.00 49.03 82 ARG A C 1
ATOM 626 O O . ARG A 1 82 ? 27.582 -6.404 -10.352 1.00 49.03 82 ARG A O 1
ATOM 633 N N . SER A 1 83 ? 26.892 -4.754 -9.000 1.00 46.06 83 SER A N 1
ATOM 634 C CA . SER A 1 83 ? 27.975 -3.829 -9.296 1.00 46.06 83 SER A CA 1
ATOM 635 C C . SER A 1 83 ? 29.216 -4.417 -8.631 1.00 46.06 83 SER A C 1
ATOM 637 O O . SER A 1 83 ? 29.309 -4.434 -7.402 1.00 46.06 83 SER A O 1
ATOM 639 N N . SER A 1 84 ? 30.067 -5.029 -9.456 1.00 40.44 84 SER A N 1
ATOM 640 C CA . SER A 1 84 ? 31.459 -5.325 -9.110 1.00 40.44 84 SER A CA 1
ATOM 641 C C . SER A 1 84 ? 32.267 -4.039 -9.169 1.00 40.44 84 SER A C 1
ATOM 643 O O . SER A 1 84 ? 31.905 -3.181 -10.008 1.00 40.44 84 SER A O 1
#

pLDDT: mean 74.74, std 11.54, range [40.44, 91.75]

Sequence (84 aa):
MNQLAKQIREHARQREARLSIARRFSHGTPLDIDRGASLPVAMADLGPADPRPYALSPDPCGRCGTRGTLGCKHQKPFTETRSS

Secondary structure (DSSP, 8-state):
--HHHHHHHHHHHHHHHHHHHHHHH-SSPPP-TTS---PPPBPPP--TT--PPBPS-SSPPTTT--BSSBPPTTSSS-------

Mean predicted aligned error: 14.53 Å

Organism: NCBI:txid34015